Protein AF-A0A098AYW8-F1 (afdb_monomer_lite)

Organism: Desulfitobacterium hafniense (NCBI:txid49338)

Structure (mmCIF, N/CA/C/O backbone):
data_AF-A0A098AYW8-F1
#
_entry.id   AF-A0A098AYW8-F1
#
loop_
_atom_site.group_PDB
_atom_site.id
_atom_site.type_symbol
_atom_site.label_atom_id
_atom_site.label_alt_id
_atom_site.label_comp_id
_atom_site.label_asym_id
_atom_site.label_entity_id
_atom_site.label_seq_id
_atom_site.pdbx_PDB_ins_code
_atom_site.Cartn_x
_atom_site.Cartn_y
_atom_site.Cartn_z
_atom_site.occupancy
_atom_site.B_iso_or_equiv
_atom_site.auth_seq_id
_atom_site.auth_comp_id
_atom_site.auth_asym_id
_atom_site.auth_atom_id
_atom_site.pdbx_PDB_model_num
ATOM 1 N N . MET A 1 1 ? 8.358 -7.976 6.600 1.00 55.12 1 MET A N 1
ATOM 2 C CA . MET A 1 1 ? 8.544 -6.547 6.949 1.00 55.12 1 MET A CA 1
ATOM 3 C C . MET A 1 1 ? 7.493 -6.173 7.999 1.00 55.12 1 MET A C 1
ATOM 5 O O . MET A 1 1 ? 6.458 -6.820 8.010 1.00 55.12 1 MET A O 1
ATOM 9 N N . ARG A 1 2 ? 7.726 -5.233 8.929 1.00 64.88 2 ARG A N 1
ATOM 10 C CA . ARG A 1 2 ? 6.642 -4.693 9.782 1.00 6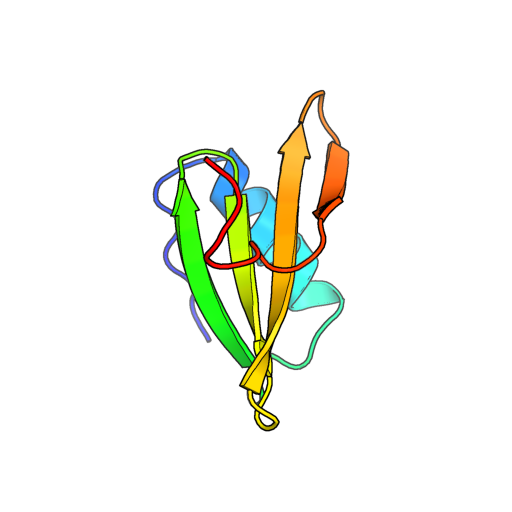4.88 2 ARG A CA 1
ATOM 11 C C . ARG A 1 2 ? 6.341 -3.281 9.300 1.00 64.88 2 ARG A C 1
ATOM 13 O O . ARG A 1 2 ? 7.111 -2.374 9.604 1.00 64.88 2 ARG A O 1
ATOM 20 N N . PHE A 1 3 ? 5.272 -3.097 8.529 1.00 75.69 3 PHE A N 1
ATOM 21 C CA . PHE A 1 3 ? 4.856 -1.754 8.137 1.00 75.69 3 PHE A CA 1
ATOM 22 C C . PHE A 1 3 ? 4.293 -1.006 9.345 1.00 75.69 3 PHE A C 1
ATOM 24 O O . PHE A 1 3 ? 3.510 -1.551 10.126 1.00 75.69 3 PHE A O 1
ATOM 31 N N . LYS A 1 4 ? 4.706 0.250 9.511 1.00 86.19 4 LYS A N 1
ATOM 32 C CA . LYS A 1 4 ? 4.119 1.153 10.500 1.00 86.19 4 LYS A CA 1
ATOM 33 C C . LYS A 1 4 ? 3.003 1.932 9.815 1.00 86.19 4 LYS A C 1
ATOM 35 O O . LYS A 1 4 ? 3.277 2.672 8.880 1.00 86.19 4 LYS A O 1
ATOM 40 N N . ALA A 1 5 ? 1.774 1.759 10.286 1.00 92.75 5 ALA A N 1
ATOM 41 C CA . ALA A 1 5 ? 0.642 2.597 9.907 1.00 92.75 5 ALA A CA 1
ATOM 42 C C . ALA A 1 5 ? 0.507 3.773 10.883 1.00 92.75 5 ALA A C 1
ATOM 44 O O . ALA A 1 5 ? 0.812 3.627 12.069 1.00 92.75 5 ALA A O 1
ATOM 45 N N . GLU A 1 6 ? 0.012 4.910 10.405 1.00 94.44 6 GLU A N 1
ATOM 46 C CA . GLU A 1 6 ? -0.377 6.048 11.247 1.00 94.44 6 GLU A CA 1
ATOM 47 C C . GLU A 1 6 ? -1.886 6.073 11.513 1.00 94.44 6 GLU A C 1
ATOM 49 O O . GLU A 1 6 ? -2.334 6.633 12.512 1.00 94.44 6 GLU A O 1
ATOM 54 N N . THR A 1 7 ? -2.678 5.438 10.645 1.00 95.81 7 THR A N 1
ATOM 55 C CA . THR A 1 7 ? -4.143 5.413 10.726 1.00 95.81 7 THR A CA 1
ATOM 56 C C . THR A 1 7 ? -4.681 3.992 10.566 1.00 95.81 7 THR A C 1
ATOM 58 O O . THR A 1 7 ? -4.007 3.101 10.041 1.00 95.81 7 THR A O 1
ATOM 61 N N . ILE A 1 8 ? -5.918 3.763 11.019 1.00 96.00 8 ILE A N 1
ATOM 62 C CA . ILE A 1 8 ? -6.597 2.466 10.852 1.00 96.00 8 ILE A CA 1
ATOM 63 C C . ILE A 1 8 ? -6.794 2.170 9.363 1.00 96.00 8 ILE A C 1
ATOM 65 O O . ILE A 1 8 ? -6.678 1.026 8.930 1.00 96.00 8 ILE A O 1
ATOM 69 N N . GLU A 1 9 ? -7.083 3.199 8.574 1.00 97.00 9 GLU A N 1
ATOM 70 C CA . GLU A 1 9 ? -7.287 3.090 7.137 1.00 97.00 9 GLU A CA 1
ATOM 71 C C . GLU A 1 9 ? -5.997 2.666 6.419 1.00 97.00 9 GLU A C 1
ATOM 73 O O . GLU A 1 9 ? -6.015 1.700 5.658 1.00 97.00 9 GLU A O 1
ATOM 78 N N . GLN A 1 10 ? -4.854 3.275 6.749 1.00 96.25 10 GLN A N 1
ATOM 79 C CA . GLN A 1 10 ? -3.549 2.823 6.256 1.00 96.25 10 GLN A CA 1
ATOM 80 C C . GLN A 1 10 ? -3.229 1.398 6.713 1.00 96.25 10 GLN A C 1
ATOM 82 O O . GLN A 1 10 ? -2.742 0.606 5.915 1.00 96.25 10 GLN A O 1
ATOM 87 N N . PHE A 1 11 ? -3.520 1.037 7.969 1.00 95.81 11 PHE A N 1
ATOM 88 C CA . PHE A 1 11 ? -3.290 -0.324 8.462 1.00 95.81 11 PHE A CA 1
ATOM 89 C C . PHE A 1 11 ? -4.047 -1.367 7.633 1.00 95.81 11 PHE A C 1
ATOM 91 O O . PHE A 1 11 ? -3.471 -2.390 7.267 1.00 95.81 11 PHE A O 1
ATOM 98 N N . LYS A 1 12 ? -5.313 -1.096 7.294 1.00 96.44 12 LYS A N 1
ATOM 99 C CA . LYS A 1 12 ? -6.119 -1.977 6.437 1.00 96.44 12 LYS A CA 1
ATOM 100 C C . LYS A 1 12 ? -5.507 -2.135 5.048 1.00 96.44 12 LYS A C 1
ATOM 102 O O . LYS A 1 12 ? -5.404 -3.255 4.562 1.00 96.44 12 LYS A O 1
ATOM 107 N N . ILE A 1 13 ? -5.058 -1.036 4.445 1.00 96.88 13 ILE A N 1
ATOM 108 C CA . ILE A 1 13 ? -4.391 -1.065 3.138 1.00 96.88 13 ILE A CA 1
ATOM 109 C C . ILE A 1 13 ? -3.088 -1.869 3.201 1.00 96.88 13 ILE A C 1
ATOM 111 O O . ILE A 1 13 ? -2.842 -2.709 2.345 1.00 96.88 13 ILE A O 1
ATOM 115 N N . LEU A 1 14 ? -2.263 -1.654 4.227 1.00 95.69 14 LEU A N 1
ATOM 116 C CA . LEU A 1 14 ? -0.996 -2.369 4.390 1.00 95.69 14 LEU A CA 1
ATOM 117 C C . LEU A 1 14 ? -1.210 -3.870 4.596 1.00 95.69 14 LEU A C 1
ATOM 119 O O . LEU A 1 14 ? -0.456 -4.665 4.047 1.00 95.69 14 LEU A O 1
ATOM 123 N N . LYS A 1 15 ? -2.251 -4.258 5.344 1.00 95.12 15 LYS A N 1
ATOM 124 C CA . LYS A 1 15 ? -2.640 -5.664 5.504 1.00 95.12 15 LYS A CA 1
ATOM 125 C C . LYS A 1 15 ? -3.064 -6.297 4.188 1.00 95.12 15 LYS A C 1
ATOM 127 O O . LYS A 1 15 ? -2.594 -7.381 3.878 1.00 95.12 15 LYS A O 1
ATOM 132 N N . TYR A 1 16 ? -3.879 -5.594 3.409 1.00 95.00 16 TYR A N 1
ATOM 133 C CA . TYR A 1 16 ? -4.254 -6.034 2.070 1.00 95.00 16 TYR A CA 1
ATOM 134 C C . TYR A 1 16 ? -3.021 -6.223 1.175 1.00 95.00 16 TYR A C 1
ATOM 136 O O . TYR A 1 16 ? -2.849 -7.285 0.590 1.00 95.00 16 TYR A O 1
ATOM 144 N N . ILE A 1 17 ? -2.106 -5.248 1.141 1.00 94.56 17 ILE A N 1
ATOM 145 C CA . ILE A 1 17 ? -0.867 -5.336 0.351 1.00 94.56 17 ILE A CA 1
ATOM 146 C C . ILE A 1 17 ? 0.002 -6.531 0.776 1.00 94.56 17 ILE A C 1
ATOM 148 O O . ILE A 1 17 ? 0.519 -7.231 -0.091 1.00 94.56 17 ILE A O 1
ATOM 152 N N . GLU A 1 18 ? 0.151 -6.786 2.082 1.00 92.88 18 GLU A N 1
ATOM 153 C CA . GLU A 1 18 ? 0.894 -7.947 2.607 1.00 92.88 18 GLU A CA 1
ATOM 154 C C . GLU A 1 18 ? 0.322 -9.295 2.133 1.00 92.88 18 GLU A C 1
ATOM 156 O O . GLU A 1 18 ? 1.073 -10.264 2.044 1.00 92.88 18 GLU A O 1
ATOM 161 N N . GLU A 1 19 ? -0.981 -9.372 1.849 1.00 93.69 19 GLU A N 1
ATOM 162 C CA . GLU A 1 19 ? -1.638 -10.596 1.374 1.00 93.69 19 GLU A CA 1
ATOM 163 C C . GLU A 1 19 ? -1.469 -10.817 -0.133 1.00 93.69 19 GLU A C 1
ATOM 165 O O . GLU A 1 19 ? -1.437 -11.966 -0.576 1.00 93.69 19 GLU A O 1
ATOM 170 N N . ILE A 1 20 ? -1.361 -9.740 -0.920 1.00 93.50 20 ILE A N 1
ATOM 171 C CA . ILE A 1 20 ? -1.386 -9.822 -2.388 1.00 93.50 20 ILE A CA 1
ATOM 172 C C . ILE A 1 20 ? -0.029 -9.597 -3.068 1.00 93.50 20 ILE A C 1
ATOM 174 O O . ILE A 1 20 ? 0.123 -9.983 -4.226 1.00 93.50 20 ILE A O 1
ATOM 178 N N . LEU A 1 21 ? 0.958 -8.997 -2.391 1.00 90.94 21 LEU A N 1
ATOM 179 C CA . LEU A 1 21 ? 2.264 -8.661 -2.974 1.00 90.94 21 LEU A CA 1
ATOM 180 C C . LEU A 1 21 ? 3.439 -9.224 -2.164 1.00 90.94 21 LEU A C 1
ATOM 182 O O . LEU A 1 21 ? 3.417 -9.270 -0.934 1.00 90.94 21 LEU A O 1
ATOM 186 N N . ASP A 1 22 ? 4.528 -9.566 -2.861 1.00 88.94 22 ASP A N 1
ATOM 187 C CA . ASP A 1 22 ? 5.801 -9.863 -2.204 1.00 88.94 22 ASP A CA 1
ATOM 188 C C . ASP A 1 22 ? 6.460 -8.568 -1.712 1.00 88.94 22 ASP A C 1
ATOM 190 O O . ASP A 1 22 ? 7.025 -7.776 -2.470 1.00 88.94 22 ASP A O 1
ATOM 194 N N . THR A 1 23 ? 6.400 -8.376 -0.397 1.00 86.38 23 THR A N 1
ATOM 195 C CA . THR A 1 23 ? 6.913 -7.181 0.282 1.00 86.38 23 THR A CA 1
ATOM 196 C C . THR A 1 23 ? 8.427 -6.970 0.164 1.00 86.38 23 THR A C 1
ATOM 198 O O . THR A 1 23 ? 8.900 -5.887 0.499 1.00 86.38 23 THR A O 1
ATOM 201 N N . ASN A 1 24 ? 9.198 -7.960 -0.302 1.00 89.81 24 ASN A N 1
ATOM 202 C CA . ASN A 1 24 ? 10.650 -7.828 -0.457 1.00 89.81 24 ASN A CA 1
ATOM 203 C C . ASN A 1 24 ? 11.062 -7.004 -1.687 1.00 89.81 24 ASN A C 1
ATOM 205 O O . ASN A 1 24 ? 12.194 -6.528 -1.740 1.00 89.81 24 AS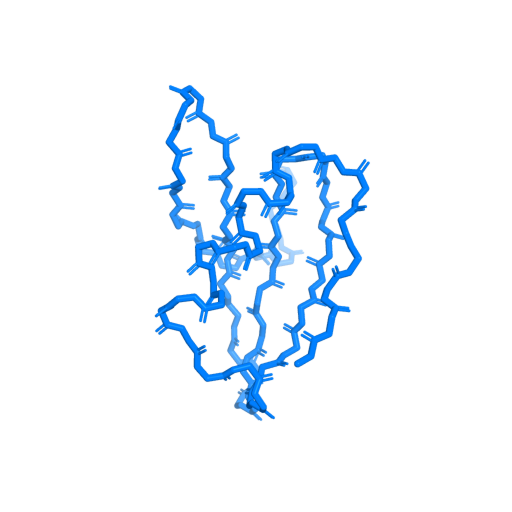N A O 1
ATOM 209 N N . TYR A 1 25 ? 10.160 -6.833 -2.657 1.00 90.75 25 TYR A N 1
ATOM 210 C CA . TYR A 1 25 ? 10.443 -6.189 -3.948 1.00 90.75 25 TYR A CA 1
ATOM 211 C C . TYR A 1 25 ? 9.663 -4.890 -4.153 1.00 90.75 25 TYR A C 1
ATOM 213 O O . TYR A 1 25 ? 9.515 -4.415 -5.279 1.00 90.75 25 TYR A O 1
ATOM 221 N N . ILE A 1 26 ? 9.137 -4.324 -3.068 1.00 93.12 26 ILE A N 1
ATOM 222 C CA . ILE A 1 26 ? 8.353 -3.096 -3.110 1.00 93.12 26 ILE A CA 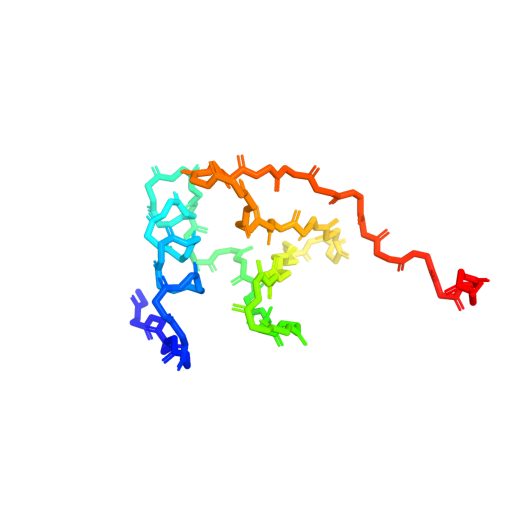1
ATOM 223 C C . ILE A 1 26 ? 8.796 -2.118 -2.029 1.00 93.12 26 ILE A C 1
ATOM 225 O O . ILE A 1 26 ? 9.181 -2.486 -0.919 1.00 93.12 26 ILE A O 1
ATOM 229 N N . THR A 1 27 ? 8.672 -0.839 -2.349 1.00 93.75 27 THR A N 1
ATOM 230 C CA . THR A 1 27 ? 8.770 0.268 -1.407 1.00 93.75 27 THR A CA 1
ATOM 231 C C . THR A 1 27 ? 7.375 0.807 -1.131 1.00 93.75 27 THR A C 1
ATOM 233 O O . THR A 1 27 ? 6.590 1.038 -2.048 1.00 93.75 27 THR A O 1
ATOM 236 N N . ILE A 1 28 ? 7.070 1.036 0.145 1.00 93.88 28 ILE A N 1
ATOM 237 C CA . ILE A 1 28 ? 5.786 1.576 0.594 1.00 93.88 28 ILE A CA 1
ATOM 238 C C . ILE A 1 28 ? 5.969 2.993 1.133 1.00 93.88 28 ILE A C 1
ATOM 240 O O . ILE A 1 28 ? 6.838 3.247 1.968 1.00 93.88 28 ILE A O 1
ATOM 244 N N . LYS A 1 29 ? 5.098 3.905 0.697 1.00 94.62 29 LYS A N 1
ATOM 245 C CA . LYS A 1 29 ? 5.020 5.292 1.160 1.00 94.62 29 LYS A CA 1
ATOM 246 C C . LYS A 1 29 ? 3.597 5.619 1.606 1.00 94.62 29 LYS A C 1
ATOM 248 O O . LYS A 1 29 ? 2.652 5.483 0.836 1.00 94.62 29 LYS A O 1
ATOM 253 N N . LEU A 1 30 ? 3.442 6.105 2.834 1.00 94.88 30 LEU A N 1
ATOM 254 C CA . LEU A 1 30 ? 2.175 6.666 3.312 1.00 94.88 30 LEU A CA 1
ATOM 255 C C . LEU A 1 30 ? 1.993 8.054 2.681 1.00 94.88 30 LEU A C 1
ATOM 257 O O . LEU A 1 30 ? 2.859 8.914 2.839 1.00 94.88 30 LEU A O 1
ATOM 261 N N . VAL A 1 31 ? 0.920 8.255 1.913 1.00 94.69 31 VAL A N 1
ATOM 262 C CA . VAL A 1 31 ? 0.679 9.510 1.176 1.00 94.69 31 VAL A CA 1
ATOM 263 C C . VAL A 1 31 ? -0.178 10.461 2.002 1.00 94.69 31 VAL A C 1
ATOM 265 O O . VAL A 1 31 ? 0.175 11.623 2.177 1.00 94.69 31 VAL A O 1
ATOM 268 N N . ASP A 1 32 ? -1.293 9.956 2.520 1.00 94.56 32 ASP A N 1
ATOM 269 C CA . ASP A 1 32 ? -2.215 10.675 3.394 1.00 94.56 32 ASP A CA 1
ATOM 270 C C . ASP A 1 32 ? -2.958 9.674 4.298 1.00 94.56 32 ASP A C 1
ATOM 272 O O . ASP A 1 32 ? -2.664 8.476 4.293 1.00 94.56 32 ASP A O 1
ATOM 276 N N . ARG A 1 33 ? -3.929 10.152 5.088 1.00 95.31 33 ARG A N 1
ATOM 277 C CA . ARG A 1 33 ? -4.708 9.331 6.031 1.00 95.31 33 ARG A CA 1
ATOM 278 C C . ARG A 1 33 ? -5.369 8.100 5.396 1.00 95.31 33 ARG A C 1
ATOM 280 O O . ARG A 1 33 ? -5.565 7.113 6.103 1.00 95.31 33 ARG A O 1
ATOM 287 N N . TYR A 1 34 ? -5.730 8.165 4.122 1.00 96.88 34 TYR A N 1
ATOM 288 C CA . TYR A 1 34 ? -6.497 7.147 3.411 1.00 96.88 34 TYR A CA 1
ATOM 289 C C . TYR A 1 34 ? -5.720 6.503 2.265 1.00 96.88 34 TYR A C 1
ATOM 291 O O . TYR A 1 34 ? -6.246 5.570 1.668 1.00 96.88 34 TYR A O 1
ATOM 299 N N . THR A 1 35 ? -4.505 6.966 1.961 1.00 96.25 35 THR A N 1
ATOM 300 C CA . THR A 1 35 ? -3.773 6.571 0.751 1.00 96.25 35 THR A CA 1
ATOM 301 C C . THR A 1 35 ? -2.370 6.052 1.063 1.00 96.25 35 THR A C 1
ATOM 303 O O . THR A 1 35 ? -1.582 6.700 1.759 1.00 96.25 35 THR A O 1
ATOM 306 N N . VAL A 1 36 ? -2.023 4.910 0.470 1.00 96.25 36 VAL A N 1
ATOM 307 C CA . VAL A 1 36 ? -0.676 4.323 0.468 1.00 96.25 36 VAL A CA 1
ATOM 308 C C . VAL A 1 36 ? -0.201 4.178 -0.973 1.00 96.25 36 VAL A C 1
ATOM 310 O O . VAL A 1 36 ? -0.936 3.691 -1.824 1.00 96.25 36 VAL A O 1
ATOM 313 N N . GLN A 1 37 ? 1.030 4.584 -1.255 1.00 96.12 37 GLN A N 1
ATOM 314 C CA . GLN A 1 37 ? 1.692 4.352 -2.532 1.00 96.12 37 GLN A CA 1
ATOM 315 C C . GLN A 1 37 ? 2.653 3.171 -2.413 1.00 96.12 37 GLN A C 1
ATOM 317 O O . GLN A 1 37 ? 3.438 3.097 -1.466 1.00 96.12 37 GLN A O 1
ATOM 322 N N . VAL A 1 38 ? 2.596 2.279 -3.395 1.00 95.06 38 VAL A N 1
ATOM 323 C CA . VAL A 1 38 ? 3.521 1.164 -3.578 1.00 95.06 38 VAL A CA 1
ATOM 324 C C . VAL A 1 38 ? 4.330 1.438 -4.836 1.00 95.06 38 VAL A C 1
ATOM 326 O O . VA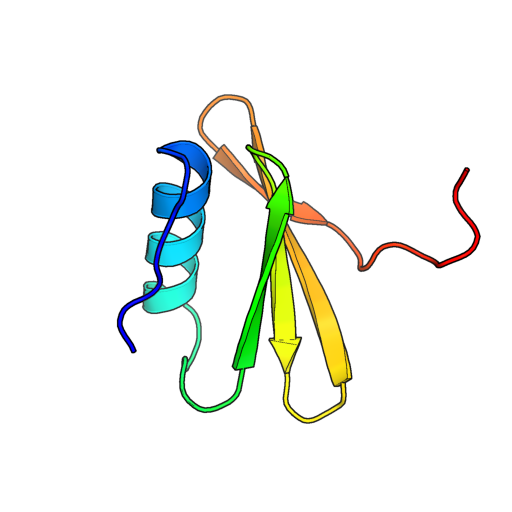L A 1 38 ? 3.751 1.772 -5.867 1.00 95.06 38 VAL A O 1
ATOM 329 N N . THR A 1 39 ? 5.648 1.306 -4.746 1.00 94.94 39 THR A N 1
ATOM 330 C CA . THR A 1 39 ? 6.572 1.406 -5.880 1.00 94.94 39 THR A CA 1
ATOM 331 C C . THR A 1 39 ? 7.367 0.109 -5.979 1.00 94.94 39 THR A C 1
ATOM 333 O O . THR A 1 39 ? 7.886 -0.350 -4.962 1.00 94.94 39 THR A O 1
ATOM 336 N N . ASP A 1 40 ? 7.448 -0.491 -7.162 1.00 93.44 40 ASP A N 1
ATOM 337 C CA . ASP A 1 40 ? 8.252 -1.692 -7.406 1.00 93.44 40 ASP A CA 1
ATOM 338 C C . ASP A 1 40 ? 9.729 -1.360 -7.702 1.00 93.44 40 ASP A C 1
ATOM 340 O O . ASP A 1 40 ? 10.160 -0.204 -7.655 1.00 93.44 40 ASP A O 1
ATOM 344 N N . MET A 1 41 ? 10.523 -2.393 -7.985 1.00 93.31 41 MET A N 1
ATOM 345 C CA . MET A 1 41 ? 11.943 -2.256 -8.333 1.00 93.31 41 MET A CA 1
ATOM 346 C C . MET A 1 41 ? 12.188 -1.600 -9.703 1.00 93.31 41 MET A C 1
ATOM 348 O O . MET A 1 41 ? 13.293 -1.117 -9.935 1.00 93.31 41 MET A O 1
ATOM 352 N N . ASP A 1 42 ? 11.181 -1.564 -10.581 1.00 94.38 42 ASP A N 1
ATOM 353 C CA . ASP A 1 42 ? 11.231 -0.916 -11.900 1.00 94.38 42 ASP A CA 1
ATOM 354 C C . ASP A 1 42 ? 10.779 0.560 -11.828 1.00 94.38 42 ASP A C 1
ATOM 356 O O . ASP A 1 42 ? 10.489 1.179 -12.854 1.00 94.38 42 ASP A O 1
ATOM 360 N N . GLU A 1 43 ? 10.676 1.120 -10.617 1.00 90.94 43 GLU A N 1
ATOM 361 C CA . GLU A 1 43 ? 10.175 2.469 -10.323 1.00 90.94 43 GLU A CA 1
ATOM 362 C C . GLU A 1 43 ? 8.721 2.724 -10.762 1.00 90.94 43 GLU A C 1
ATOM 364 O O . GLU A 1 43 ? 8.238 3.863 -10.737 1.00 90.94 43 GLU A O 1
ATOM 369 N N . LYS A 1 44 ? 7.965 1.675 -11.104 1.00 91.56 44 LYS A N 1
ATOM 370 C CA . LYS A 1 44 ? 6.534 1.794 -11.385 1.00 91.56 44 LYS A CA 1
ATOM 371 C C . LYS A 1 44 ? 5.787 1.863 -10.073 1.00 91.56 44 LYS A C 1
ATOM 373 O O . LYS A 1 44 ? 6.115 1.175 -9.109 1.00 91.56 44 LYS A O 1
ATOM 378 N N . SER A 1 45 ? 4.760 2.706 -10.025 1.00 93.94 45 SER A N 1
ATOM 379 C CA . SER A 1 45 ? 3.994 2.897 -8.800 1.00 93.94 45 SER A CA 1
ATOM 380 C C . SER A 1 45 ? 2.494 2.839 -9.011 1.00 93.94 45 SER A C 1
ATOM 382 O O . SER A 1 45 ? 1.972 3.167 -10.074 1.00 93.94 45 SER A O 1
ATOM 384 N N . ILE A 1 46 ? 1.813 2.421 -7.951 1.00 95.00 46 ILE A N 1
ATOM 385 C CA . ILE A 1 46 ? 0.363 2.371 -7.827 1.00 95.00 46 ILE A CA 1
ATOM 386 C C . ILE A 1 46 ? -0.026 2.928 -6.461 1.00 95.00 46 ILE A C 1
ATOM 388 O O . ILE A 1 46 ? 0.740 2.852 -5.495 1.00 95.00 46 ILE A O 1
ATOM 392 N N . ARG A 1 47 ? -1.214 3.521 -6.364 1.00 96.06 47 ARG A N 1
ATOM 393 C CA . ARG A 1 47 ? -1.761 3.985 -5.089 1.00 96.06 47 ARG A CA 1
ATOM 394 C C . ARG A 1 47 ? -2.955 3.133 -4.701 1.00 96.06 47 ARG A C 1
ATOM 396 O O . ARG A 1 47 ? -3.819 2.872 -5.524 1.00 96.06 47 ARG A O 1
ATOM 403 N N . TYR A 1 48 ? -3.025 2.773 -3.431 1.00 96.88 48 TYR A N 1
ATOM 404 C CA . TYR A 1 48 ? -4.183 2.147 -2.814 1.00 96.88 48 TYR A CA 1
ATOM 405 C C . TYR A 1 48 ? -4.857 3.162 -1.900 1.00 96.88 48 TYR A C 1
ATOM 407 O O . TYR A 1 48 ? -4.191 3.778 -1.063 1.00 96.88 48 TYR A O 1
ATOM 415 N N . ILE A 1 49 ? -6.167 3.333 -2.055 1.00 97.31 49 ILE A N 1
ATOM 416 C CA . ILE A 1 49 ? -6.989 4.220 -1.232 1.00 97.31 49 ILE A CA 1
ATOM 417 C C . ILE A 1 49 ? -8.051 3.420 -0.482 1.00 97.31 49 ILE A C 1
ATOM 419 O O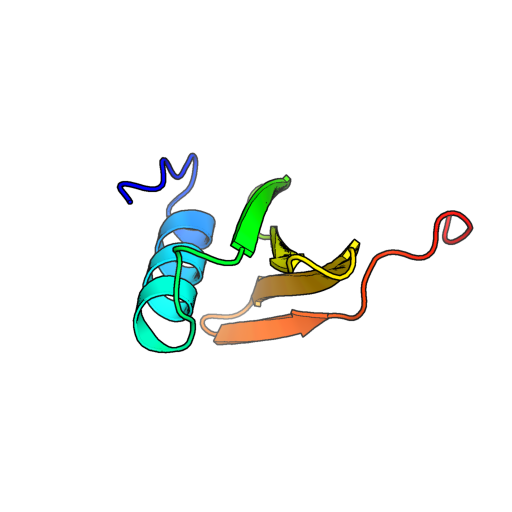 . ILE A 1 49 ? -8.662 2.518 -1.048 1.00 97.31 49 ILE A O 1
ATOM 423 N N . TYR A 1 50 ? -8.306 3.774 0.776 1.00 97.25 50 TYR A N 1
ATOM 424 C CA . TYR A 1 50 ? -9.423 3.244 1.552 1.00 97.25 50 TYR A CA 1
ATOM 425 C C . TYR A 1 50 ? -10.572 4.252 1.575 1.00 97.25 50 TYR A C 1
ATOM 427 O O . TYR A 1 50 ? -10.455 5.329 2.165 1.00 97.25 50 TYR A O 1
ATOM 435 N N . LYS A 1 51 ? -11.703 3.907 0.957 1.00 94.50 51 LYS A N 1
ATOM 436 C CA . LYS A 1 51 ? -12.884 4.774 0.870 1.00 94.50 51 LYS A CA 1
ATOM 437 C C . LYS A 1 51 ? -14.157 3.946 0.992 1.00 94.50 51 LYS A C 1
ATOM 439 O O . LYS A 1 51 ? -14.262 2.875 0.416 1.00 94.50 51 LYS A O 1
ATOM 444 N N . ASN A 1 52 ? -15.135 4.449 1.747 1.00 93.81 52 ASN A N 1
ATOM 445 C CA . ASN A 1 52 ? -16.456 3.823 1.913 1.00 93.81 52 ASN A CA 1
ATOM 446 C C . ASN A 1 52 ? -16.438 2.363 2.409 1.00 93.81 52 ASN A C 1
ATOM 448 O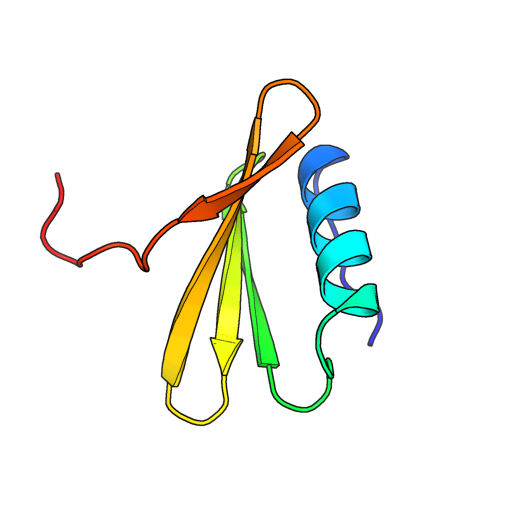 O . ASN A 1 52 ? -17.387 1.627 2.175 1.00 93.81 52 ASN A O 1
ATOM 452 N N . GLY A 1 53 ? -15.391 1.950 3.129 1.00 94.38 53 GLY A N 1
ATOM 453 C CA . GLY A 1 53 ? -15.266 0.570 3.608 1.00 94.38 53 GLY A CA 1
ATOM 454 C C . GLY A 1 53 ? -14.449 -0.348 2.700 1.00 94.38 53 GLY A C 1
ATOM 455 O O . GLY A 1 53 ? -14.174 -1.475 3.099 1.00 94.38 53 GLY A O 1
ATOM 456 N N . GLU A 1 54 ? -14.023 0.137 1.536 1.00 95.94 54 GLU A N 1
ATOM 457 C CA . GLU A 1 54 ? -13.371 -0.655 0.494 1.00 95.94 54 GLU A CA 1
ATOM 458 C C . GLU A 1 54 ? -11.976 -0.109 0.164 1.00 95.94 54 GLU A C 1
ATOM 460 O O . GLU A 1 54 ? -11.672 1.061 0.422 1.00 95.94 54 GLU A O 1
ATOM 465 N N . ILE A 1 55 ? -11.127 -0.969 -0.405 1.00 97.06 55 ILE A N 1
ATOM 466 C CA . ILE A 1 55 ? -9.809 -0.604 -0.937 1.00 97.06 55 ILE A CA 1
ATOM 467 C C . ILE A 1 55 ? -9.922 -0.537 -2.458 1.00 97.06 55 ILE A C 1
ATOM 469 O O . ILE A 1 55 ? -10.415 -1.474 -3.079 1.00 97.06 55 ILE A O 1
ATOM 473 N N . ALA A 1 56 ? -9.458 0.560 -3.050 1.00 96.19 56 ALA A N 1
ATOM 474 C CA . ALA A 1 56 ? -9.418 0.747 -4.495 1.00 96.19 56 ALA A CA 1
ATOM 475 C C . ALA A 1 56 ? -8.012 1.128 -4.965 1.00 96.19 56 ALA A C 1
ATOM 477 O O . ALA A 1 56 ? -7.241 1.752 -4.231 1.00 96.19 56 ALA A O 1
ATOM 478 N N . GLU A 1 57 ? -7.707 0.778 -6.209 1.00 95.00 57 GLU A N 1
ATOM 479 C CA . GLU A 1 57 ? -6.479 1.163 -6.895 1.00 95.00 57 GLU A CA 1
ATOM 480 C C . GLU A 1 57 ? -6.668 2.496 -7.621 1.00 95.00 57 GLU A C 1
ATOM 482 O O . GLU A 1 57 ? -7.694 2.754 -8.252 1.00 95.00 57 GLU A O 1
ATOM 487 N N . LEU A 1 58 ? -5.656 3.350 -7.535 1.00 91.06 58 LEU A N 1
ATOM 488 C CA . LEU A 1 58 ? -5.558 4.600 -8.266 1.00 91.06 58 LEU A CA 1
ATOM 489 C C . LEU A 1 58 ? -4.258 4.606 -9.072 1.00 91.06 58 LEU A C 1
ATOM 491 O O . LEU A 1 58 ? -3.228 4.122 -8.579 1.00 91.06 58 LEU A O 1
ATOM 495 N N . PRO A 1 59 ? -4.264 5.222 -10.268 1.00 85.31 59 PRO A N 1
ATOM 496 C CA . PRO A 1 59 ? -3.034 5.442 -11.005 1.00 85.31 59 PRO A CA 1
ATOM 497 C C . PRO A 1 59 ? -2.037 6.258 -10.161 1.00 85.31 59 PRO A C 1
ATOM 499 O O . PRO A 1 59 ? -2.436 7.000 -9.240 1.00 85.31 59 PRO A O 1
ATOM 502 N N . PRO A 1 60 ? -0.730 6.136 -10.447 1.00 78.69 60 PRO A N 1
ATOM 503 C CA . PRO A 1 60 ? 0.265 7.015 -9.851 1.00 78.69 60 PRO A CA 1
ATOM 504 C C . PRO A 1 60 ? -0.122 8.474 -10.109 1.00 78.69 60 PRO A C 1
ATOM 506 O O . PRO A 1 60 ? -0.754 8.792 -11.112 1.00 78.69 60 PRO A O 1
ATOM 509 N N . ARG A 1 61 ? 0.172 9.365 -9.157 1.00 71.25 61 ARG A N 1
ATOM 510 C CA . ARG A 1 61 ? -0.157 10.783 -9.329 1.00 71.25 61 ARG A CA 1
ATOM 511 C C . ARG A 1 61 ? 0.751 11.345 -10.418 1.00 71.25 61 ARG A C 1
ATOM 513 O O . ARG A 1 61 ? 1.963 11.385 -10.208 1.00 71.25 61 ARG A O 1
ATOM 520 N N . ASP A 1 62 ? 0.179 11.790 -11.533 1.00 68.44 62 ASP A N 1
ATOM 521 C CA . ASP A 1 62 ? 0.939 12.543 -12.522 1.00 68.44 62 ASP A CA 1
ATOM 522 C C . ASP A 1 62 ? 1.460 13.831 -11.865 1.00 68.44 62 ASP A C 1
ATOM 524 O O . ASP A 1 62 ? 0.690 14.548 -11.213 1.00 68.44 62 ASP A O 1
ATOM 528 N N . PRO A 1 63 ? 2.750 14.174 -12.020 1.00 56.56 63 PRO A N 1
ATOM 529 C CA . PRO A 1 63 ? 3.331 15.383 -11.434 1.00 56.56 63 PRO A CA 1
ATOM 530 C C . PRO A 1 63 ? 2.763 16.703 -12.003 1.00 56.56 63 PRO A C 1
ATOM 532 O O . PRO A 1 63 ? 3.280 17.769 -11.679 1.00 56.56 63 PRO A O 1
ATOM 535 N N . GLY A 1 64 ? 1.702 16.655 -12.820 1.00 57.44 64 GLY A N 1
ATOM 536 C CA . GLY A 1 64 ? 1.012 17.807 -13.406 1.00 57.44 64 GLY A CA 1
ATOM 537 C C . GLY A 1 64 ? -0.457 17.994 -12.998 1.00 57.44 64 GLY A C 1
ATOM 538 O O . GLY A 1 64 ? -1.058 18.972 -13.434 1.00 57.44 64 GLY A O 1
ATOM 539 N N . GLU A 1 65 ? -1.052 17.113 -12.185 1.00 50.03 65 GLU A N 1
ATOM 540 C CA . GLU A 1 65 ? -2.440 17.289 -11.722 1.00 50.03 65 GLU A CA 1
ATOM 541 C C . GLU A 1 65 ? -2.501 18.186 -10.466 1.00 50.03 65 GLU A C 1
ATOM 543 O O . GLU A 1 65 ? -2.221 17.747 -9.333 1.00 50.03 65 GLU A O 1
ATOM 548 N N . LEU A 1 66 ? -2.838 19.462 -10.707 1.00 41.59 66 LEU A N 1
ATOM 549 C CA . LEU A 1 66 ? -3.250 20.475 -9.725 1.00 41.59 66 LEU A CA 1
ATOM 550 C C . LEU A 1 66 ? -4.770 20.477 -9.544 1.00 41.59 66 LEU A C 1
ATOM 552 O O . LEU A 1 66 ? -5.481 20.513 -10.572 1.00 41.59 66 LEU A O 1
#

Sequence (66 aa):
MRFKAETIEQFKILKYIEEILDTNYITIKLVDRYTVQVTDMDEKSIRYIYKNGEIAELPPRDPGEL

Radius of gyration: 11.53 Å; chains: 1; bounding box: 28×31×25 Å

Foldseek 3Di:
DDDDDPEPLVVVVVVVCVVPDDPVFWDWDDDDRFKIKIAGPVRAIWMWGDDPNDIDIDHDDDPPDD

Secondary structure (DSSP, 8-state):
--PPPSSHHHHHHHHHHHHHS-GGGEEEEEEETTEEEEEETTS-EEEEEEETTEEEEEPPPPTT--

pLDDT: mean 89.21, std 12.57, range [41.59, 97.31]